Protein AF-A0A7W7Q9W0-F1 (afdb_monomer)

pLDDT: mean 91.01, std 6.46, range [59.06, 97.88]

Secondary structure (DSSP, 8-state):
-EE-SSTTS-EE--------SSS--STT--TTTS----EEEEEEE-TTT-TTSS-EEEEEETTTTEEEEEEP---

Sequence (75 aa):
MYDVTDPRHPFFVTYENNRDFAESVEDGGDLAKAGDLGPEGLTFIPAEDSPTRTPLVAVANEVSGTTTLFRVTIS

Nearest PDB structures (foldseek):
  5j42-assembly1_A  TM=5.182E-01  e=1.868E+00  Mus musculus
  4gew-assembly1_A-2  TM=4.970E-01  e=2.241E+00  Caenorhabditis elegans
  4f1i-assembly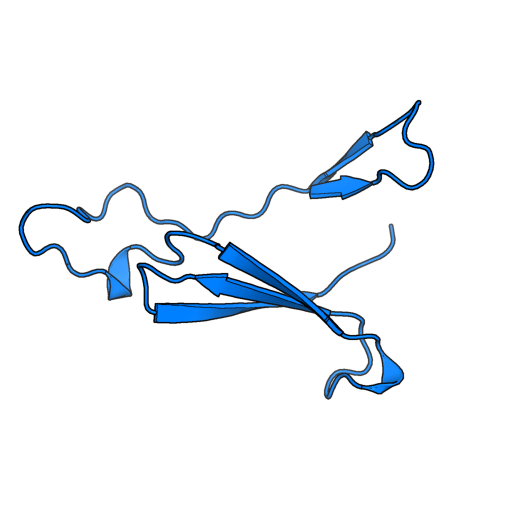1_A-2  TM=4.957E-01  e=2.241E+00  Caenorhabditis elegans
  4fva-assembly4_D  TM=5.004E-01  e=2.855E+00  Caenorhabditis elegans
  4fva-assembly1_A  TM=4.918E-01  e=2.687E+00  Caenorhabditis elegans

Foldseek 3Di:
DWDCVPVVDIDDDDDDDPADPVWDPPDPTDLVVGPAAAWDDWDWDALVRDPVSFIWIWTQRPSSRDIDIDGDDDD

Radius of gyration: 14.93 Å; Cα contacts (8 Å, |Δi|>4): 126; chains: 1; bounding box: 40×18×41 Å

Solvent-accessible surface area (backbone atoms only — not comparable to full-atom values): 4664 Å² total; per-residue (Å²): 84,66,50,56,91,48,76,90,65,58,44,82,73,54,80,87,78,73,53,38,83,88,46,52,81,58,98,84,37,58,45,87,71,19,35,68,32,58,76,75,44,79,45,82,41,54,31,90,80,29,97,80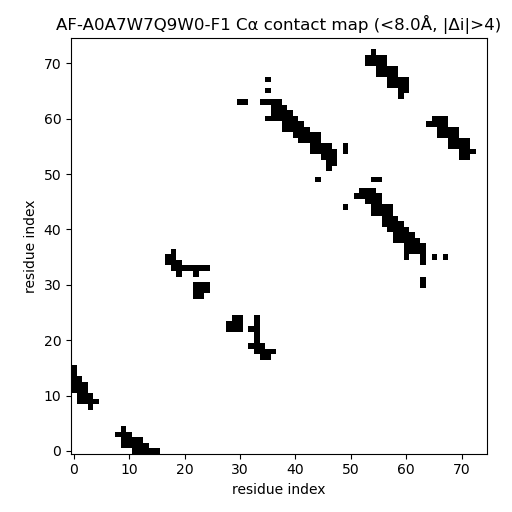,61,46,33,32,37,40,36,34,13,67,74,46,70,46,74,47,78,42,78,64,77,92,128

Structure (mmCIF, N/CA/C/O backbone):
data_AF-A0A7W7Q9W0-F1
#
_entry.id   AF-A0A7W7Q9W0-F1
#
loop_
_atom_site.group_PDB
_atom_site.id
_atom_site.type_symbol
_atom_site.label_atom_id
_atom_site.label_alt_id
_atom_site.label_comp_id
_atom_site.label_asym_id
_atom_site.label_entity_id
_atom_site.label_seq_id
_atom_site.pdbx_PDB_ins_code
_atom_site.Cartn_x
_atom_site.Cartn_y
_atom_site.Cartn_z
_atom_site.occupancy
_atom_site.B_iso_or_equiv
_atom_site.auth_seq_id
_atom_site.auth_comp_id
_atom_site.auth_asym_id
_atom_site.auth_atom_id
_atom_site.pdbx_PDB_model_num
ATOM 1 N N . MET A 1 1 ? -9.485 1.229 -1.744 1.00 81.50 1 MET A N 1
ATOM 2 C CA . MET A 1 1 ? -9.888 0.695 -0.430 1.00 81.50 1 MET A CA 1
ATOM 3 C C . MET A 1 1 ? -11.392 0.827 -0.281 1.00 81.50 1 MET A C 1
ATOM 5 O O . MET A 1 1 ? -11.938 1.907 -0.487 1.00 81.50 1 MET A O 1
ATOM 9 N N . TYR A 1 2 ? -12.042 -0.282 0.045 1.00 84.50 2 TYR A N 1
ATOM 10 C CA . TYR A 1 2 ? -13.477 -0.357 0.304 1.00 84.50 2 TYR A CA 1
ATOM 11 C C . TYR A 1 2 ? -13.687 -0.862 1.727 1.00 84.50 2 TYR A C 1
ATOM 13 O O . TYR A 1 2 ? -12.920 -1.708 2.187 1.00 84.50 2 TYR A O 1
ATOM 21 N N . ASP A 1 3 ? -14.723 -0.366 2.391 1.00 84.12 3 ASP A N 1
ATOM 22 C CA . ASP A 1 3 ? -15.262 -1.015 3.579 1.00 84.12 3 ASP A CA 1
ATOM 23 C C . ASP A 1 3 ? -16.197 -2.136 3.110 1.00 84.12 3 ASP A C 1
ATOM 25 O O . ASP A 1 3 ? -17.101 -1.912 2.302 1.00 84.12 3 ASP A O 1
ATOM 29 N N . VAL A 1 4 ? -15.925 -3.353 3.578 1.00 88.25 4 VAL A N 1
ATOM 30 C CA . VAL A 1 4 ? -16.669 -4.575 3.241 1.00 88.25 4 VAL A CA 1
ATOM 31 C C . VAL A 1 4 ? -17.262 -5.246 4.484 1.00 88.25 4 VAL A C 1
ATOM 33 O O . VAL A 1 4 ? -17.551 -6.440 4.464 1.00 88.25 4 VAL A O 1
ATOM 36 N N . THR A 1 5 ? -17.448 -4.491 5.572 1.00 88.06 5 THR A N 1
ATOM 37 C CA . THR A 1 5 ? -18.005 -4.992 6.840 1.00 88.06 5 THR A CA 1
ATOM 38 C C . THR A 1 5 ? -19.419 -5.556 6.656 1.00 88.06 5 THR A C 1
ATOM 40 O O . THR A 1 5 ? -19.724 -6.619 7.195 1.00 88.06 5 THR A O 1
ATOM 43 N N . ASP A 1 6 ? -20.265 -4.898 5.847 1.00 92.00 6 ASP A N 1
ATOM 44 C CA . ASP A 1 6 ? -21.437 -5.539 5.228 1.00 92.00 6 ASP A CA 1
ATOM 45 C C . ASP A 1 6 ? -21.103 -5.869 3.763 1.00 92.00 6 ASP A C 1
ATOM 47 O O . ASP A 1 6 ? -21.130 -4.976 2.911 1.00 92.00 6 ASP A O 1
ATOM 51 N N . PRO A 1 7 ? -20.831 -7.140 3.421 1.00 91.88 7 PRO A N 1
ATOM 52 C CA . PRO A 1 7 ? -20.449 -7.525 2.064 1.00 91.88 7 PRO A CA 1
ATOM 53 C C . PRO A 1 7 ? -21.556 -7.294 1.024 1.00 91.88 7 PRO A C 1
ATOM 55 O O . PRO A 1 7 ? -21.284 -7.333 -0.174 1.00 91.88 7 PRO A O 1
ATOM 58 N N . ARG A 1 8 ? -22.807 -7.056 1.446 1.00 96.50 8 ARG A N 1
ATOM 59 C CA . ARG A 1 8 ? -23.920 -6.722 0.539 1.00 96.50 8 ARG A CA 1
ATOM 60 C C . ARG A 1 8 ? -24.016 -5.225 0.248 1.00 96.50 8 ARG A C 1
ATOM 62 O O . ARG A 1 8 ? -24.679 -4.848 -0.713 1.00 96.50 8 ARG A O 1
ATOM 69 N N . HIS A 1 9 ? -23.367 -4.394 1.060 1.00 93.94 9 HIS A N 1
ATOM 70 C CA . HIS A 1 9 ? -23.357 -2.940 0.923 1.00 93.94 9 HIS A CA 1
ATOM 71 C C . HIS A 1 9 ? -21.933 -2.388 1.071 1.00 93.94 9 HIS A C 1
ATOM 73 O O . HIS A 1 9 ? -21.679 -1.577 1.964 1.00 93.94 9 HIS A O 1
ATOM 79 N N . PRO A 1 10 ? -20.987 -2.814 0.215 1.00 92.81 10 PRO A N 1
ATOM 80 C CA . PRO A 1 10 ? -19.651 -2.254 0.251 1.00 92.81 10 PRO A CA 1
ATOM 81 C C . PRO A 1 10 ? -19.698 -0.781 -0.157 1.00 92.81 10 PRO A C 1
ATOM 83 O O . PRO A 1 10 ? -20.437 -0.402 -1.071 1.00 92.81 10 PRO A O 1
ATOM 86 N N . PHE A 1 11 ? -18.873 0.048 0.473 1.00 91.62 11 PHE A N 1
ATOM 87 C CA . PHE A 1 11 ? -18.719 1.440 0.061 1.00 91.62 11 PHE A CA 1
ATOM 88 C C . PHE A 1 11 ? -17.251 1.819 -0.085 1.00 91.62 11 PHE A C 1
ATOM 90 O O . PHE A 1 11 ? -16.356 1.273 0.565 1.00 91.62 11 PHE A O 1
ATOM 97 N N . PHE A 1 12 ? -17.001 2.736 -1.015 1.00 89.38 12 PHE A N 1
ATOM 98 C CA . PHE A 1 12 ? -15.668 3.253 -1.276 1.00 89.38 12 PHE A CA 1
ATOM 99 C C . PHE A 1 12 ? -15.224 4.144 -0.116 1.00 89.38 12 PHE A C 1
ATOM 101 O O . PHE A 1 12 ? -15.950 5.059 0.265 1.00 89.38 12 PHE A O 1
ATOM 108 N N . VAL A 1 13 ? -14.024 3.894 0.407 1.00 86.00 13 VAL A N 1
ATOM 109 C CA . VAL A 1 13 ? -13.426 4.711 1.473 1.00 86.00 13 VAL A CA 1
ATOM 110 C C . VAL A 1 13 ? -12.390 5.657 0.882 1.00 86.00 13 VAL A C 1
ATOM 112 O O . VAL A 1 13 ? -12.486 6.870 1.025 1.00 86.00 13 VAL A O 1
ATOM 115 N N . THR A 1 14 ? -11.388 5.101 0.203 1.00 86.38 14 THR A N 1
ATOM 116 C CA . THR A 1 14 ? -10.296 5.877 -0.395 1.00 86.38 14 THR A CA 1
ATOM 117 C C . THR A 1 14 ? -9.602 5.079 -1.494 1.00 86.38 14 THR A C 1
ATOM 119 O O . THR A 1 14 ? -9.818 3.873 -1.640 1.00 86.38 14 THR A O 1
ATOM 122 N N . TYR A 1 15 ? -8.738 5.726 -2.262 1.00 85.81 15 TYR A N 1
ATOM 123 C CA . TYR A 1 15 ? -7.806 5.097 -3.183 1.00 85.81 15 TYR A CA 1
ATOM 124 C C . TYR A 1 15 ? -6.446 5.756 -2.997 1.00 85.81 15 TYR A C 1
ATOM 126 O O . TYR A 1 15 ? -6.325 6.963 -3.172 1.00 85.81 15 TYR A O 1
ATOM 134 N N . GLU A 1 16 ? -5.449 4.949 -2.655 1.00 86.75 16 GLU A N 1
ATOM 135 C CA . GLU A 1 16 ? -4.063 5.383 -2.550 1.00 86.75 16 GLU A CA 1
ATOM 136 C C . GLU A 1 16 ? -3.243 4.581 -3.546 1.00 86.75 16 GLU A C 1
ATOM 138 O O . GLU A 1 16 ? -3.328 3.351 -3.592 1.00 86.75 16 GLU A O 1
ATOM 143 N N . ASN A 1 17 ? -2.481 5.296 -4.363 1.00 88.31 17 ASN A N 1
ATOM 144 C CA . ASN A 1 17 ? -1.549 4.709 -5.301 1.00 88.31 17 ASN A CA 1
ATOM 145 C C . ASN A 1 17 ? -0.348 5.648 -5.429 1.00 88.31 17 ASN A C 1
ATOM 147 O O . ASN A 1 17 ? -0.475 6.761 -5.933 1.00 88.31 17 ASN A O 1
ATOM 151 N N . ASN A 1 18 ? 0.803 5.197 -4.938 1.00 89.56 18 ASN A N 1
ATOM 152 C CA . A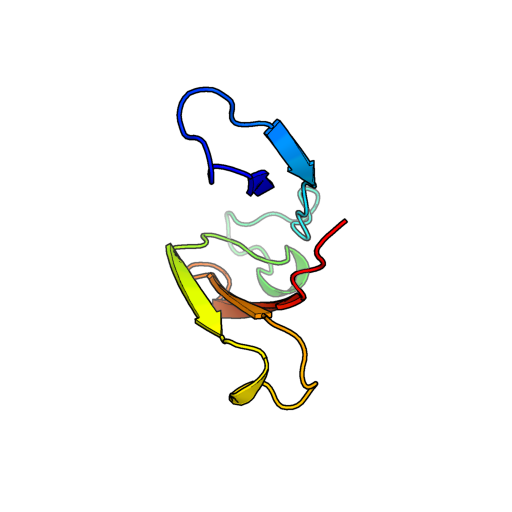SN A 1 18 ? 2.072 5.924 -4.983 1.00 89.56 18 ASN A CA 1
ATOM 153 C C . ASN A 1 18 ? 2.936 5.520 -6.195 1.00 89.56 18 ASN A C 1
ATOM 155 O O . ASN A 1 18 ? 4.120 5.847 -6.238 1.00 89.56 18 ASN A O 1
ATOM 159 N N . ARG A 1 19 ? 2.354 4.798 -7.159 1.00 91.50 19 ARG A N 1
ATOM 160 C CA . ARG A 1 19 ? 2.980 4.416 -8.418 1.00 91.50 19 ARG A CA 1
ATOM 161 C C . ARG A 1 19 ? 3.201 5.636 -9.301 1.00 91.50 19 ARG A C 1
ATOM 163 O O . ARG A 1 19 ? 2.250 6.358 -9.608 1.00 91.50 19 ARG A O 1
ATOM 170 N N . ASP A 1 20 ? 4.422 5.788 -9.798 1.00 91.88 20 ASP A N 1
ATOM 171 C CA . ASP A 1 20 ? 4.717 6.708 -10.890 1.00 91.88 20 ASP A CA 1
ATOM 172 C C . ASP A 1 20 ? 4.634 5.960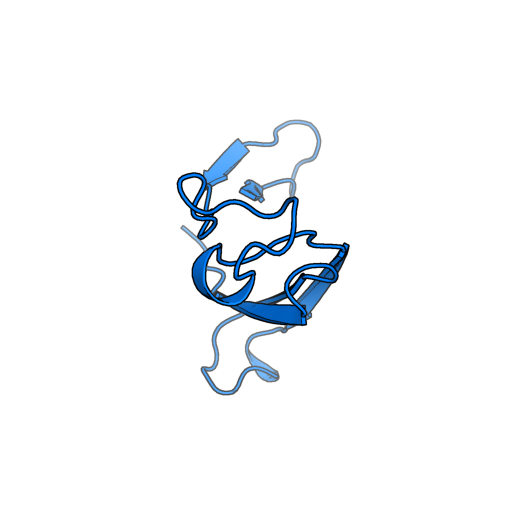 -12.229 1.00 91.88 20 ASP A C 1
ATOM 174 O O . ASP A 1 20 ? 5.353 4.991 -12.481 1.00 91.88 20 ASP A O 1
ATOM 178 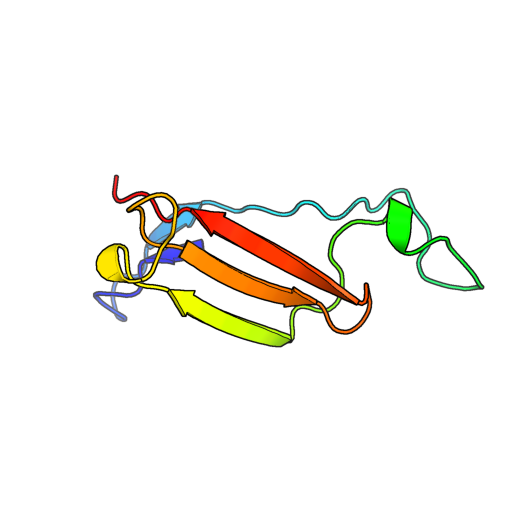N N . PHE A 1 21 ? 3.704 6.386 -13.084 1.00 91.00 21 PHE A N 1
ATOM 179 C CA . PHE A 1 21 ? 3.496 5.808 -14.413 1.00 91.00 21 PHE A CA 1
ATOM 180 C C . PHE A 1 21 ? 4.330 6.494 -15.503 1.00 91.00 21 PHE A C 1
ATOM 182 O O . PHE A 1 21 ? 4.325 6.027 -16.640 1.00 91.00 21 PHE A O 1
ATOM 189 N N . ALA A 1 22 ? 5.029 7.588 -15.186 1.00 93.38 22 ALA A N 1
ATOM 190 C CA . ALA A 1 22 ? 5.987 8.204 -16.098 1.00 93.38 22 ALA A CA 1
ATOM 191 C C . ALA A 1 22 ? 7.315 7.427 -16.154 1.00 93.38 22 ALA A C 1
ATOM 193 O O . ALA A 1 22 ? 8.045 7.528 -17.141 1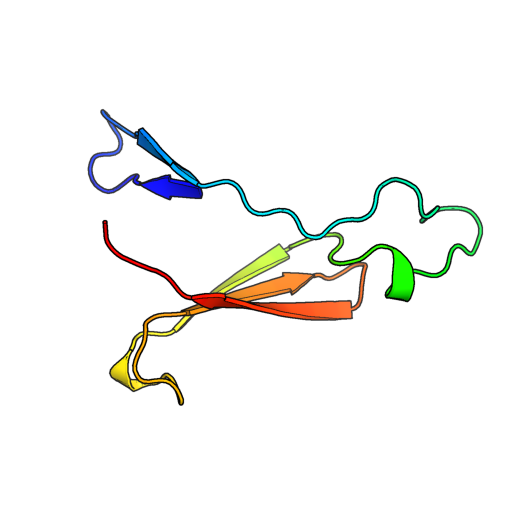.00 93.38 22 ALA A O 1
ATOM 194 N N . GLU A 1 23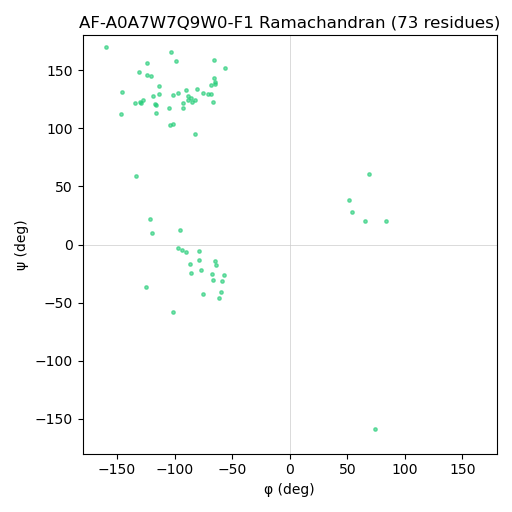 ? 7.614 6.635 -15.123 1.00 94.06 23 GLU A N 1
ATOM 195 C CA . GLU A 1 23 ? 8.811 5.800 -15.052 1.00 94.06 23 GLU A CA 1
ATOM 196 C C . GLU A 1 23 ? 8.578 4.447 -15.741 1.00 94.06 23 GLU A C 1
ATOM 198 O O . GLU A 1 23 ? 7.637 3.709 -15.426 1.00 94.06 23 GLU A O 1
ATOM 203 N N . SER A 1 24 ? 9.465 4.103 -16.682 1.00 91.50 24 SER A N 1
ATOM 204 C CA . SER A 1 24 ? 9.459 2.776 -17.305 1.00 91.50 24 SER A CA 1
ATOM 205 C C . SER A 1 24 ? 9.795 1.712 -16.268 1.00 91.50 24 SER A C 1
ATOM 207 O O . SER A 1 24 ? 10.704 1.884 -15.457 1.00 91.50 24 SER A O 1
ATOM 209 N N . VAL A 1 25 ? 9.106 0.577 -16.345 1.00 92.75 25 VAL A N 1
ATOM 210 C CA . VAL A 1 25 ? 9.464 -0.648 -15.606 1.00 92.75 25 VAL A CA 1
ATOM 211 C C . VAL A 1 25 ? 9.752 -1.828 -16.508 1.00 92.75 25 VAL A C 1
ATOM 213 O O . VAL A 1 25 ? 9.937 -2.949 -16.045 1.00 92.75 25 VAL A O 1
ATOM 216 N N . GLU A 1 26 ? 9.848 -1.544 -17.798 1.00 88.88 26 GLU A N 1
ATOM 217 C CA . GLU A 1 26 ? 10.367 -2.450 -18.803 1.00 88.88 26 GLU A CA 1
ATOM 218 C C . GLU A 1 26 ? 11.792 -2.022 -19.179 1.00 88.88 26 GLU A C 1
ATOM 220 O O . GLU A 1 26 ? 12.246 -0.922 -18.839 1.00 88.88 26 G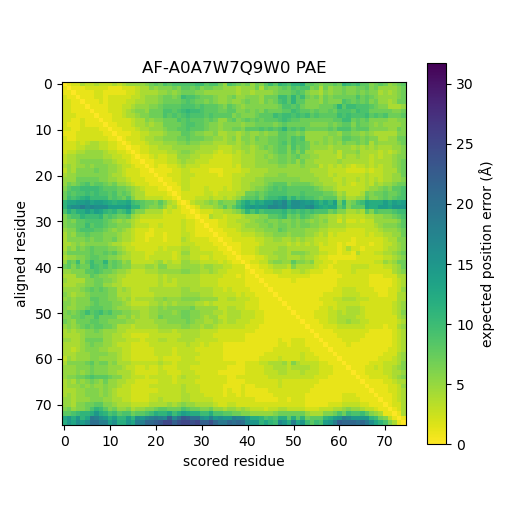LU A O 1
ATOM 225 N N . ASP A 1 27 ? 12.507 -2.912 -19.867 1.00 85.94 27 ASP A N 1
ATOM 226 C CA . ASP A 1 27 ? 13.781 -2.631 -20.540 1.00 85.94 27 ASP A CA 1
ATOM 227 C C . ASP A 1 27 ? 14.867 -1.957 -19.675 1.00 85.94 27 ASP A C 1
ATOM 229 O O . ASP A 1 27 ? 15.634 -1.115 -20.142 1.00 85.94 27 ASP A O 1
ATOM 233 N N . GLY A 1 28 ? 14.972 -2.352 -18.401 1.00 80.00 28 GLY A N 1
ATOM 234 C CA . GLY A 1 28 ? 16.008 -1.850 -17.487 1.00 80.00 28 GLY A CA 1
ATOM 235 C C . GLY A 1 28 ? 15.680 -0.510 -16.823 1.00 80.00 28 GLY A C 1
ATOM 236 O O . GLY A 1 28 ? 16.591 0.169 -16.348 1.00 80.00 28 GLY A O 1
ATOM 237 N N . GLY A 1 29 ? 14.400 -0.131 -16.785 1.00 84.94 29 GLY A N 1
ATOM 238 C CA . GLY A 1 29 ? 13.916 1.016 -16.021 1.00 84.94 29 GLY A CA 1
ATOM 239 C C . GLY A 1 29 ? 14.264 0.959 -14.526 1.00 84.94 29 GLY A C 1
ATOM 240 O O . GLY A 1 29 ? 14.437 -0.109 -13.935 1.00 84.94 29 GLY A O 1
ATOM 241 N N . ASP A 1 30 ? 14.385 2.133 -13.909 1.00 89.00 30 ASP A N 1
ATOM 242 C CA . ASP A 1 30 ? 14.753 2.272 -12.500 1.00 89.00 30 ASP A CA 1
ATOM 243 C C . ASP A 1 30 ? 13.523 2.081 -11.603 1.00 89.00 30 ASP A C 1
ATOM 245 O O . ASP A 1 30 ? 12.759 3.014 -11.341 1.00 89.00 30 ASP A O 1
ATOM 249 N N . LEU A 1 31 ? 13.336 0.852 -11.113 1.00 89.94 31 LEU A N 1
ATOM 250 C CA . LEU A 1 31 ? 12.194 0.493 -10.268 1.00 89.94 31 LEU A CA 1
ATOM 251 C C . LEU A 1 31 ? 12.095 1.354 -9.002 1.00 89.94 31 LEU A C 1
ATOM 253 O O . LEU A 1 31 ? 10.991 1.558 -8.502 1.00 89.94 31 LEU A O 1
ATOM 257 N N . ALA A 1 32 ? 13.212 1.898 -8.503 1.00 87.81 32 ALA A N 1
ATOM 258 C CA . ALA A 1 32 ? 13.206 2.735 -7.308 1.00 87.81 32 ALA A CA 1
ATOM 259 C C . ALA A 1 32 ? 12.482 4.073 -7.527 1.00 87.81 32 ALA A C 1
ATOM 261 O O . ALA A 1 32 ? 11.975 4.657 -6.570 1.00 87.81 32 ALA A O 1
ATOM 262 N N . LYS A 1 33 ? 12.411 4.559 -8.773 1.00 91.62 33 LYS A N 1
ATOM 263 C CA . LYS A 1 33 ? 11.685 5.791 -9.120 1.00 91.62 33 LYS A CA 1
ATOM 264 C C . LYS A 1 33 ? 10.210 5.552 -9.385 1.00 91.62 33 LYS A C 1
ATOM 266 O O . LYS A 1 33 ? 9.400 6.453 -9.212 1.00 91.62 33 LYS A O 1
ATOM 271 N N . ALA A 1 34 ? 9.863 4.334 -9.775 1.00 93.31 34 ALA A N 1
ATOM 272 C CA . ALA A 1 34 ? 8.525 4.001 -10.219 1.00 93.31 34 ALA A CA 1
ATOM 273 C C . ALA A 1 34 ? 7.518 3.810 -9.061 1.00 93.31 34 ALA A C 1
ATOM 275 O O . ALA A 1 34 ? 6.327 3.633 -9.309 1.00 93.31 34 ALA A O 1
ATOM 276 N N . GLY A 1 35 ? 7.969 3.856 -7.803 1.00 93.94 35 GLY A N 1
ATOM 277 C CA . GLY A 1 35 ? 7.129 3.641 -6.620 1.00 93.94 35 GLY A CA 1
ATOM 278 C C . GLY A 1 35 ? 6.758 2.169 -6.415 1.00 93.94 35 GLY A C 1
ATOM 279 O O . GLY A 1 35 ? 7.434 1.272 -6.923 1.00 93.94 35 GLY A O 1
ATOM 280 N N . ASP A 1 36 ? 5.683 1.906 -5.669 1.00 94.81 36 ASP A N 1
ATOM 281 C CA . ASP A 1 36 ? 5.284 0.530 -5.356 1.00 94.81 36 ASP A CA 1
ATOM 282 C C . ASP A 1 36 ? 4.782 -0.221 -6.596 1.00 94.81 36 ASP A C 1
ATOM 284 O O . ASP A 1 36 ? 4.030 0.315 -7.418 1.00 94.81 36 ASP A O 1
ATOM 288 N N . LEU A 1 37 ? 5.206 -1.482 -6.736 1.00 93.56 37 LEU A N 1
ATOM 289 C CA . LEU A 1 37 ? 4.873 -2.323 -7.882 1.00 93.56 37 LEU A CA 1
ATOM 290 C C . LEU A 1 37 ? 4.707 -3.793 -7.501 1.00 93.56 37 LEU A C 1
ATOM 292 O O . LEU A 1 37 ? 5.588 -4.393 -6.890 1.00 93.56 37 LEU A O 1
ATOM 296 N N . GLY A 1 38 ? 3.604 -4.389 -7.952 1.00 92.88 38 GLY A N 1
ATOM 297 C CA . GLY A 1 38 ? 3.298 -5.801 -7.718 1.00 92.88 38 GLY A CA 1
ATOM 298 C C . GLY A 1 38 ? 2.987 -6.114 -6.251 1.00 92.88 38 GLY A C 1
ATOM 299 O O . GLY A 1 38 ? 3.726 -6.881 -5.639 1.00 92.88 38 GLY A O 1
ATOM 300 N N . PRO A 1 39 ? 1.937 -5.515 -5.655 1.00 93.69 39 PRO A N 1
ATOM 301 C CA . PRO A 1 39 ? 1.516 -5.861 -4.302 1.00 93.69 39 PRO A CA 1
ATOM 302 C C . PRO A 1 39 ? 0.980 -7.299 -4.253 1.00 93.69 39 PRO A C 1
ATOM 304 O O . PRO A 1 39 ? 0.004 -7.616 -4.932 1.00 93.69 39 PRO A O 1
ATOM 307 N N . GLU A 1 40 ? 1.575 -8.146 -3.411 1.00 92.88 40 GLU A N 1
ATOM 308 C CA . GLU A 1 40 ? 1.136 -9.541 -3.216 1.00 92.88 40 GLU A CA 1
ATOM 309 C C . GLU A 1 40 ? 0.841 -9.876 -1.749 1.00 92.88 40 GLU A C 1
ATOM 311 O O . GLU A 1 40 ? -0.096 -10.615 -1.442 1.00 92.88 40 GLU A O 1
ATOM 316 N N . GLY A 1 41 ? 1.622 -9.317 -0.822 1.00 92.50 41 GLY A N 1
ATOM 317 C CA . GLY A 1 41 ? 1.452 -9.547 0.610 1.00 92.50 41 GLY A CA 1
ATOM 318 C C . GLY A 1 41 ? 0.644 -8.437 1.269 1.00 92.50 41 GLY A C 1
ATOM 319 O O . GLY A 1 41 ? 0.975 -7.264 1.113 1.00 92.50 41 GLY A O 1
ATOM 320 N N . LEU A 1 42 ? -0.373 -8.803 2.052 1.00 94.19 42 LEU A N 1
ATOM 321 C CA . LEU A 1 42 ? -1.164 -7.877 2.864 1.00 94.19 42 LEU A CA 1
ATOM 322 C C . LEU A 1 42 ? -1.252 -8.383 4.303 1.00 94.19 42 LEU A C 1
ATOM 324 O O . LEU A 1 42 ? -1.788 -9.464 4.549 1.00 94.19 42 LEU A O 1
ATOM 328 N N . THR A 1 43 ? -0.786 -7.572 5.252 1.00 96.19 43 THR A N 1
ATOM 329 C CA . THR A 1 43 ? -0.853 -7.885 6.686 1.00 96.19 43 THR A CA 1
ATOM 330 C C . THR A 1 43 ? -1.445 -6.715 7.452 1.00 96.19 43 THR A C 1
ATOM 332 O O . THR A 1 43 ? -0.915 -5.604 7.416 1.00 96.19 43 THR A O 1
ATOM 335 N N . PHE A 1 44 ? -2.532 -6.963 8.180 1.00 94.62 44 PHE A N 1
ATOM 336 C CA . PHE A 1 44 ? -3.063 -5.997 9.136 1.00 94.62 44 PHE A CA 1
ATOM 337 C C . PHE A 1 44 ? -2.270 -6.056 10.443 1.00 94.62 44 PHE A C 1
ATOM 339 O O . PHE A 1 44 ? -2.026 -7.137 10.976 1.00 94.62 44 PHE A O 1
ATOM 346 N N . ILE A 1 45 ? -1.893 -4.891 10.960 1.00 96.25 45 ILE A N 1
ATOM 347 C CA . ILE A 1 45 ? -1.197 -4.728 12.234 1.00 96.25 45 ILE A CA 1
ATOM 348 C C . ILE A 1 45 ? -2.132 -3.937 13.156 1.00 96.25 45 ILE A C 1
ATOM 350 O O . ILE A 1 45 ? -2.409 -2.762 12.872 1.00 96.25 45 ILE A O 1
ATOM 354 N N . PRO A 1 46 ? -2.648 -4.542 14.241 1.00 95.62 46 PRO A N 1
ATOM 355 C CA . PRO A 1 46 ? -3.519 -3.840 15.169 1.00 95.62 46 PRO A CA 1
ATOM 356 C C . PRO A 1 46 ? -2.761 -2.720 15.891 1.00 95.62 46 PRO A C 1
ATOM 358 O O . PRO A 1 46 ? -1.534 -2.709 15.984 1.00 95.62 46 PRO A O 1
ATOM 361 N N . ALA A 1 47 ? -3.505 -1.747 16.422 1.00 95.81 47 ALA A N 1
ATOM 362 C CA . ALA A 1 47 ? -2.921 -0.571 17.066 1.00 95.81 47 ALA A CA 1
ATOM 363 C C . ALA A 1 47 ? -2.014 -0.917 18.262 1.00 95.81 47 ALA A C 1
ATOM 365 O O . ALA A 1 47 ? -1.055 -0.193 18.515 1.00 95.81 47 ALA A O 1
ATOM 366 N N . GLU A 1 48 ? -2.304 -2.005 18.979 1.00 97.69 48 GLU A N 1
ATOM 367 C CA . GLU A 1 48 ? -1.521 -2.475 20.131 1.00 97.69 48 GLU A CA 1
ATOM 368 C C . GLU A 1 48 ? -0.116 -2.967 19.759 1.00 97.69 48 GLU A C 1
ATOM 370 O O . GLU A 1 48 ? 0.820 -2.750 20.527 1.00 97.69 48 GLU A O 1
ATOM 375 N N . ASP A 1 49 ? 0.041 -3.510 18.549 1.00 97.88 49 ASP A N 1
ATOM 376 C CA . ASP A 1 49 ? 1.315 -4.009 18.016 1.00 97.88 49 ASP A CA 1
ATOM 377 C C . ASP A 1 49 ? 2.058 -2.952 17.177 1.00 97.88 49 ASP A C 1
ATOM 379 O O . ASP A 1 49 ? 3.183 -3.162 16.721 1.00 97.88 49 ASP A O 1
ATOM 383 N N . SER A 1 50 ? 1.440 -1.788 16.957 1.00 96.88 50 SER A N 1
ATOM 384 C CA . SER A 1 50 ? 1.976 -0.716 16.120 1.00 96.88 50 SER A CA 1
ATOM 385 C C . SER A 1 50 ? 2.835 0.265 16.927 1.00 96.88 50 SER A C 1
ATOM 387 O O . SER A 1 50 ? 2.372 0.811 17.935 1.00 96.88 50 SER A O 1
ATOM 389 N N . PRO A 1 51 ? 4.041 0.639 16.448 1.00 95.69 51 PRO A N 1
ATOM 390 C CA . PRO A 1 51 ? 4.896 1.617 17.130 1.00 95.69 51 PRO A CA 1
ATOM 391 C C . PRO A 1 51 ? 4.267 3.018 17.193 1.00 95.69 51 PRO A C 1
ATOM 393 O O . PRO A 1 51 ? 4.676 3.851 17.999 1.00 95.69 51 PRO A O 1
ATOM 396 N N . THR A 1 52 ? 3.261 3.283 16.354 1.00 95.62 52 THR A N 1
ATOM 397 C CA . THR A 1 52 ? 2.533 4.561 16.313 1.00 95.62 52 THR A CA 1
ATOM 398 C C . THR A 1 52 ? 1.228 4.540 17.110 1.00 95.62 52 THR A C 1
ATOM 400 O O . THR A 1 52 ? 0.547 5.560 17.172 1.00 95.62 52 THR A O 1
ATOM 403 N N . ARG A 1 53 ? 0.854 3.393 17.700 1.00 95.69 53 ARG A N 1
ATOM 404 C CA . ARG A 1 53 ? -0.455 3.156 18.336 1.00 95.69 53 ARG A CA 1
ATOM 405 C C . ARG A 1 53 ? -1.662 3.443 17.440 1.00 95.69 53 ARG A C 1
ATOM 407 O O . ARG A 1 53 ? -2.740 3.785 17.921 1.00 95.69 53 ARG A O 1
ATOM 414 N N . THR A 1 54 ? -1.484 3.296 16.132 1.00 95.06 54 THR A N 1
ATOM 415 C CA . THR A 1 54 ? -2.567 3.350 15.144 1.00 95.06 54 THR A CA 1
ATOM 416 C C . THR A 1 54 ? -2.570 2.062 14.331 1.00 95.06 54 THR A C 1
ATOM 418 O O . THR A 1 54 ? -1.490 1.498 14.123 1.00 95.06 54 THR A O 1
ATOM 421 N N . PRO A 1 55 ? -3.741 1.563 13.900 1.00 94.50 55 PRO A N 1
ATOM 422 C CA . PRO A 1 55 ? -3.798 0.365 13.074 1.00 94.50 55 PRO A CA 1
ATOM 423 C C . PRO A 1 55 ? -3.125 0.623 11.722 1.00 94.50 55 PRO A C 1
ATOM 425 O O . PRO A 1 55 ? -3.309 1.688 11.125 1.00 94.50 55 PRO A O 1
ATOM 428 N N . LEU A 1 56 ? -2.346 -0.347 11.246 1.00 95.25 56 LEU A N 1
ATOM 429 C CA . LEU A 1 56 ? -1.613 -0.264 9.984 1.00 95.25 56 LEU A CA 1
ATOM 430 C C . LEU A 1 56 ? -1.976 -1.431 9.061 1.00 95.25 56 LEU A C 1
ATOM 432 O O . LEU A 1 56 ? -2.351 -2.510 9.515 1.00 95.25 56 LEU A O 1
ATOM 436 N N . VAL A 1 57 ? -1.790 -1.234 7.763 1.00 94.00 57 VAL A N 1
ATOM 437 C CA . VAL A 1 57 ? -1.706 -2.307 6.771 1.00 94.00 57 VAL A CA 1
ATOM 438 C C . VAL A 1 57 ? -0.312 -2.264 6.164 1.00 94.00 57 VAL A C 1
ATOM 440 O O . VAL A 1 57 ? 0.085 -1.243 5.603 1.00 94.00 57 VAL A O 1
ATOM 443 N N . ALA A 1 58 ? 0.426 -3.364 6.293 1.00 95.75 58 ALA A N 1
ATOM 444 C CA . ALA A 1 58 ? 1.678 -3.582 5.588 1.00 95.75 58 ALA A CA 1
ATOM 445 C C . ALA A 1 58 ? 1.393 -4.231 4.235 1.00 95.75 58 ALA A C 1
ATOM 447 O O . ALA A 1 58 ? 0.706 -5.254 4.169 1.00 95.75 58 ALA A O 1
ATOM 448 N N . VAL A 1 59 ? 1.934 -3.633 3.179 1.00 95.69 59 VAL A N 1
ATOM 449 C CA . VAL A 1 59 ? 1.835 -4.126 1.806 1.00 95.69 59 VAL A CA 1
ATOM 450 C C . VAL A 1 59 ? 3.231 -4.481 1.325 1.00 95.69 59 VAL A C 1
ATOM 452 O O . VAL A 1 59 ? 4.104 -3.615 1.303 1.00 95.69 59 VAL A O 1
ATOM 455 N N . ALA A 1 60 ? 3.443 -5.745 0.968 1.00 96.62 60 ALA A N 1
ATOM 456 C CA . ALA A 1 60 ? 4.679 -6.207 0.350 1.00 96.62 60 ALA A CA 1
ATOM 457 C C . ALA A 1 60 ? 4.532 -6.153 -1.173 1.00 96.62 60 ALA A C 1
ATOM 459 O O . ALA A 1 60 ? 3.630 -6.784 -1.732 1.00 96.62 60 ALA A O 1
ATOM 460 N N . ASN A 1 61 ? 5.423 -5.403 -1.818 1.00 95.38 61 ASN A N 1
ATOM 461 C CA . ASN A 1 61 ? 5.462 -5.214 -3.260 1.00 95.38 61 ASN A CA 1
ATOM 462 C C . ASN A 1 61 ? 6.609 -6.050 -3.829 1.00 95.38 61 ASN A C 1
ATOM 464 O O . ASN A 1 61 ? 7.778 -5.695 -3.674 1.00 95.38 61 ASN A O 1
ATOM 468 N N . GLU A 1 62 ? 6.277 -7.188 -4.435 1.00 94.62 62 GLU A N 1
ATOM 469 C CA . GLU A 1 62 ? 7.247 -8.183 -4.900 1.00 94.62 62 GLU A CA 1
ATOM 470 C C . GLU A 1 62 ? 8.177 -7.596 -5.968 1.00 94.62 62 GLU A C 1
ATOM 472 O O . GLU A 1 62 ? 9.396 -7.737 -5.880 1.00 94.62 62 GLU A O 1
ATOM 477 N N . VAL A 1 63 ? 7.610 -6.886 -6.948 1.00 92.38 63 VAL A N 1
ATOM 478 C CA . VAL A 1 63 ? 8.356 -6.429 -8.126 1.00 92.38 63 VAL A CA 1
ATOM 479 C C . VAL A 1 63 ? 9.267 -5.252 -7.785 1.00 92.38 63 VAL A C 1
ATOM 481 O O . VAL A 1 63 ? 10.418 -5.231 -8.213 1.00 92.38 63 VAL A O 1
ATOM 484 N N . SER A 1 64 ? 8.793 -4.278 -6.999 1.00 92.88 64 SER A N 1
ATOM 485 C CA . SER A 1 64 ? 9.639 -3.162 -6.542 1.00 92.88 64 SER A CA 1
ATOM 486 C C . SER A 1 64 ? 10.550 -3.535 -5.365 1.00 92.88 64 SER A C 1
ATOM 488 O O . SER A 1 64 ? 11.458 -2.771 -5.039 1.00 92.88 64 SER A O 1
ATOM 490 N N . GLY A 1 65 ? 10.322 -4.675 -4.703 1.00 92.88 65 GLY A N 1
ATOM 491 C CA . GLY A 1 65 ? 11.050 -5.084 -3.498 1.00 92.88 65 GLY A CA 1
ATOM 492 C C . GLY A 1 65 ? 10.806 -4.174 -2.288 1.00 92.88 65 GLY A C 1
ATOM 493 O O . GLY A 1 65 ? 11.619 -4.144 -1.362 1.00 92.88 65 GLY A O 1
ATOM 494 N N . THR A 1 66 ? 9.716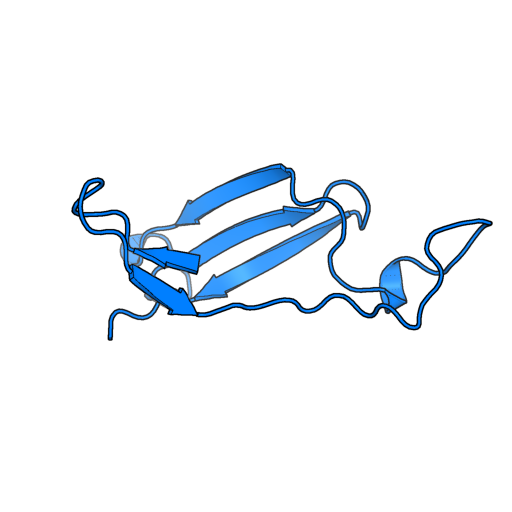 -3.400 -2.293 1.00 94.06 66 THR A N 1
ATOM 495 C CA . THR A 1 66 ? 9.375 -2.442 -1.232 1.00 94.06 66 THR A CA 1
ATOM 496 C C . THR A 1 66 ? 8.353 -3.022 -0.258 1.00 94.06 66 THR A C 1
ATOM 498 O O . THR A 1 66 ? 7.603 -3.950 -0.560 1.00 94.06 66 THR A O 1
ATOM 501 N N . THR A 1 67 ? 8.304 -2.460 0.948 1.00 95.31 67 THR A N 1
ATOM 502 C CA . THR A 1 67 ? 7.200 -2.678 1.887 1.00 95.31 67 THR A CA 1
ATOM 503 C C . THR A 1 67 ? 6.674 -1.332 2.347 1.00 95.31 67 THR A C 1
ATOM 505 O O . THR A 1 67 ? 7.431 -0.527 2.890 1.00 95.31 67 THR A O 1
ATOM 508 N N . THR A 1 68 ? 5.376 -1.112 2.165 1.00 95.06 68 THR A N 1
ATOM 509 C CA . THR A 1 68 ? 4.717 0.154 2.497 1.00 95.06 68 THR A CA 1
ATOM 510 C C . THR A 1 68 ? 3.743 -0.038 3.647 1.00 95.06 68 THR A C 1
ATOM 512 O O . THR A 1 68 ? 3.000 -1.018 3.696 1.00 95.06 68 THR A O 1
ATOM 515 N N . LEU A 1 69 ? 3.754 0.904 4.593 1.00 94.75 69 LEU A N 1
ATOM 516 C CA . LEU A 1 69 ? 2.834 0.937 5.727 1.00 94.75 69 LEU A CA 1
ATOM 517 C C . LEU A 1 69 ? 1.783 2.022 5.509 1.00 94.75 69 LEU A C 1
ATOM 519 O O . LEU A 1 69 ? 2.101 3.210 5.486 1.00 94.75 69 LEU A O 1
ATOM 523 N N . PHE A 1 70 ? 0.522 1.611 5.428 1.00 92.25 70 PHE A N 1
ATOM 524 C CA . PHE A 1 70 ? -0.619 2.518 5.391 1.00 92.25 70 PHE A CA 1
ATOM 525 C C . PHE A 1 70 ? -1.275 2.577 6.763 1.00 92.25 70 PHE A C 1
ATOM 527 O O . PHE A 1 70 ? -1.617 1.546 7.336 1.00 92.25 70 PHE A O 1
ATOM 534 N N . ARG A 1 71 ? -1.490 3.784 7.289 1.00 91.62 71 ARG A N 1
ATOM 535 C CA . ARG A 1 71 ? -2.314 3.971 8.486 1.00 91.62 71 ARG A CA 1
ATOM 536 C C . ARG A 1 71 ? -3.785 3.828 8.119 1.00 91.62 71 ARG A C 1
ATOM 538 O O . ARG A 1 71 ? -4.256 4.499 7.207 1.00 91.62 71 ARG A O 1
ATOM 545 N N . VAL A 1 72 ? -4.514 3.022 8.880 1.00 86.12 72 VAL A N 1
ATOM 546 C CA . VAL A 1 72 ? -5.967 2.910 8.760 1.00 86.12 72 VAL A CA 1
ATOM 547 C C . VAL A 1 72 ? -6.616 3.954 9.664 1.00 86.12 72 VAL A C 1
ATOM 549 O O . VAL A 1 72 ? -6.351 4.015 10.864 1.00 86.12 72 VAL A O 1
ATOM 552 N N . THR A 1 73 ? -7.466 4.794 9.087 1.00 77.94 73 THR A N 1
ATOM 553 C CA . THR A 1 73 ? -8.286 5.764 9.819 1.00 77.94 73 THR A CA 1
ATOM 554 C C . THR A 1 73 ? -9.748 5.374 9.675 1.00 77.94 73 THR A C 1
ATOM 556 O O . THR A 1 73 ? -10.205 5.151 8.557 1.00 77.94 73 THR A O 1
ATOM 559 N N . ILE A 1 74 ? -10.474 5.299 10.788 1.00 63.59 74 ILE A N 1
ATOM 560 C CA . ILE A 1 74 ? -11.933 5.151 10.775 1.00 63.59 74 ILE A CA 1
ATOM 561 C C . ILE A 1 74 ? -12.512 6.564 10.652 1.00 63.59 74 ILE A C 1
ATOM 563 O O . ILE A 1 74 ? -12.168 7.428 11.462 1.00 63.59 74 ILE A O 1
ATOM 567 N N . SER A 1 75 ? -13.309 6.801 9.613 1.00 59.06 75 SER A N 1
ATOM 568 C CA . SER A 1 75 ? -14.039 8.053 9.369 1.00 59.06 75 SER A CA 1
ATOM 569 C C . SER A 1 75 ? -15.469 7.965 9.872 1.00 59.06 75 SER A C 1
ATOM 571 O O . SER A 1 75 ? -16.092 6.920 9.576 1.00 59.06 75 SER A O 1
#

Organism: NCBI:txid1768010

InterPro domains:
  IPR052956 Mesenchyme-associated surface protein [PTHR46928] (1-72)

Mean predicted aligned error: 4.54 Å